Protein AF-A0A816HD48-F1 (afdb_monomer_lite)

Foldseek 3Di:
DVCLVPVVVAQEEEDALDPQALLDPVSLVVVLVCCVVVVDDSQDPQGDNPDPLVPTNSNVPRNLNSLLSCQNHAYEYEAECPDPSRVVSVVSSVSSVVSCVVSVHHYHYDHCYLVPVQDPPRRRDPDPVRVVSVCVVCVVVRVVSVVVVD

InterPro domains:
  IPR000801 Esterase-like [PF00756] (2-141)
  IPR029058 Alpha/Beta hydrolase fold [G3DSA:3.40.50.1820] (1-149)
  IPR029058 Alpha/Beta hydrolase fold [SSF53474] (2-147)

Structure (mmCIF, N/CA/C/O backbone):
data_AF-A0A816HD48-F1
#
_entry.id   AF-A0A816HD48-F1
#
loop_
_atom_site.group_PDB
_atom_site.id
_atom_site.type_symbol
_atom_site.label_atom_id
_atom_site.label_alt_id
_atom_site.label_comp_id
_atom_site.label_asym_id
_atom_site.label_entity_id
_atom_site.label_seq_id
_atom_site.pdbx_PDB_ins_code
_atom_site.Cartn_x
_atom_site.Cartn_y
_atom_site.Cartn_z
_atom_site.occupancy
_atom_site.B_iso_or_equiv
_atom_site.auth_seq_id
_atom_site.auth_comp_id
_atom_site.auth_asym_id
_atom_site.auth_atom_id
_atom_site.pdbx_PDB_model_num
ATOM 1 N N . HIS A 1 1 ? 1.251 -9.158 1.854 1.00 64.56 1 HIS A N 1
ATOM 2 C CA . HIS A 1 1 ? 1.849 -10.512 1.812 1.00 64.56 1 HIS A CA 1
ATOM 3 C C . HIS A 1 1 ? 1.682 -11.305 3.107 1.00 64.56 1 HIS A C 1
ATOM 5 O O . HIS A 1 1 ? 0.922 -12.257 3.125 1.00 64.56 1 HIS A O 1
ATOM 11 N N . TYR A 1 2 ? 2.380 -10.988 4.210 1.00 83.75 2 TYR A N 1
ATOM 12 C CA . TYR A 1 2 ? 2.408 -11.906 5.368 1.00 83.75 2 TYR A CA 1
ATOM 13 C C . TYR A 1 2 ? 1.039 -12.073 6.055 1.00 83.75 2 TYR A C 1
ATOM 15 O O . TYR A 1 2 ? 0.662 -13.184 6.414 1.00 83.75 2 TYR A O 1
ATOM 23 N N . ALA A 1 3 ? 0.277 -10.985 6.182 1.00 86.88 3 ALA A N 1
ATOM 24 C CA . ALA A 1 3 ? -1.061 -11.016 6.763 1.00 86.88 3 ALA A CA 1
ATOM 25 C C . ALA A 1 3 ? -2.080 -11.801 5.914 1.00 86.88 3 ALA A C 1
ATOM 27 O O . ALA A 1 3 ? -2.983 -12.385 6.493 1.00 86.88 3 ALA A O 1
ATOM 28 N N . GLU A 1 4 ? -1.908 -11.886 4.586 1.00 88.69 4 GLU A N 1
ATOM 29 C CA . GLU A 1 4 ? -2.751 -12.745 3.734 1.00 88.69 4 GLU A CA 1
ATOM 30 C C . GLU A 1 4 ? -2.546 -14.232 4.071 1.00 88.69 4 GLU A C 1
ATOM 32 O O . GLU A 1 4 ? -3.500 -14.961 4.305 1.00 88.69 4 GLU A O 1
ATOM 37 N N . PHE A 1 5 ? -1.293 -14.695 4.162 1.00 86.94 5 PHE A N 1
ATOM 38 C CA . PHE A 1 5 ? -0.997 -16.116 4.419 1.00 86.94 5 PHE A CA 1
ATOM 39 C C . PHE A 1 5 ? -1.273 -16.563 5.857 1.00 86.94 5 PHE A C 1
ATOM 41 O O . PHE A 1 5 ? -1.428 -17.755 6.128 1.00 86.94 5 PHE A O 1
ATOM 48 N N . TYR A 1 6 ? -1.279 -15.617 6.790 1.00 87.31 6 TYR A N 1
ATOM 49 C CA . TYR A 1 6 ? -1.362 -15.879 8.220 1.00 87.31 6 TYR A CA 1
ATOM 50 C C . TYR A 1 6 ? -2.444 -15.027 8.878 1.00 87.31 6 TYR A C 1
ATOM 52 O O . TYR A 1 6 ? -2.253 -14.577 10.005 1.00 87.31 6 TYR A O 1
ATOM 60 N N . SER A 1 7 ? -3.566 -14.804 8.193 1.00 84.75 7 SER A N 1
ATOM 61 C CA . SER A 1 7 ? -4.667 -13.942 8.654 1.00 84.75 7 SER A CA 1
ATOM 62 C C . SER A 1 7 ? -5.152 -14.294 10.064 1.00 84.75 7 SER A C 1
ATOM 64 O O . SER A 1 7 ? -5.385 -13.413 10.877 1.00 84.75 7 SER A O 1
ATOM 66 N N . HIS A 1 8 ? -5.134 -15.573 10.439 1.00 86.06 8 HIS A N 1
ATOM 67 C CA . HIS A 1 8 ? -5.443 -16.039 11.799 1.00 86.06 8 HIS A CA 1
ATOM 68 C C . HIS A 1 8 ? -4.492 -15.539 12.910 1.00 86.06 8 HIS A C 1
ATOM 70 O O . HIS A 1 8 ? -4.806 -15.691 14.088 1.00 86.06 8 HIS A O 1
ATOM 76 N N . ASN A 1 9 ? -3.326 -14.980 12.571 1.00 90.31 9 ASN A N 1
ATOM 77 C CA . ASN A 1 9 ? -2.359 -14.423 13.526 1.00 90.31 9 ASN A CA 1
ATOM 78 C C . ASN A 1 9 ? -2.430 -12.893 13.630 1.00 90.31 9 ASN A C 1
ATOM 80 O O .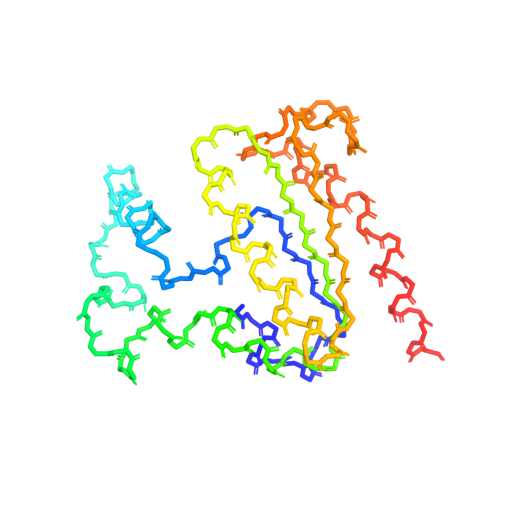 ASN A 1 9 ? -1.732 -12.310 14.462 1.00 90.31 9 ASN A O 1
ATOM 84 N N . PHE A 1 10 ? -3.225 -12.233 12.785 1.00 93.06 10 PHE A N 1
ATOM 85 C CA . PHE A 1 10 ? -3.276 -10.780 12.696 1.00 93.06 10 PHE A CA 1
ATOM 86 C C . PHE A 1 10 ? -4.719 -10.303 12.642 1.00 93.06 10 PHE A C 1
ATOM 88 O O . PHE A 1 10 ? -5.494 -10.755 11.819 1.00 93.06 10 PHE A O 1
ATOM 95 N N . ILE A 1 11 ? -5.048 -9.313 13.462 1.00 93.75 11 ILE A N 1
ATOM 96 C CA . ILE A 1 11 ? -6.338 -8.604 13.387 1.00 93.75 11 ILE A CA 1
ATOM 97 C C . ILE A 1 11 ? -6.200 -7.229 12.714 1.00 93.75 11 ILE A C 1
ATOM 99 O O . ILE A 1 11 ? -7.182 -6.539 12.449 1.00 93.75 11 ILE A O 1
ATOM 103 N N . TYR A 1 12 ? -4.958 -6.802 12.461 1.00 95.50 12 TYR A N 1
ATOM 104 C CA . TYR A 1 12 ? -4.643 -5.500 11.889 1.00 95.50 12 TYR A CA 1
ATOM 105 C C . TYR A 1 12 ? -3.409 -5.573 10.990 1.00 95.50 12 TYR A C 1
ATOM 107 O O . TYR A 1 12 ? -2.407 -6.190 11.359 1.00 95.50 12 TYR A O 1
ATOM 115 N N . ALA A 1 13 ? -3.448 -4.884 9.852 1.00 96.56 13 ALA A N 1
ATOM 116 C CA . ALA A 1 13 ? -2.299 -4.689 8.972 1.00 96.56 13 ALA A CA 1
ATOM 117 C C . ALA A 1 13 ? -2.173 -3.214 8.564 1.00 96.56 13 ALA A C 1
ATOM 119 O O . ALA A 1 13 ? -3.160 -2.566 8.229 1.00 96.56 13 ALA A O 1
ATOM 120 N N . ALA A 1 14 ? -0.949 -2.685 8.565 1.00 97.44 14 ALA A N 1
ATOM 121 C CA . ALA A 1 14 ? -0.647 -1.350 8.057 1.00 97.44 14 ALA A CA 1
ATOM 122 C C . ALA A 1 14 ? 0.404 -1.439 6.946 1.00 97.44 14 ALA A C 1
ATOM 124 O O . ALA A 1 14 ? 1.381 -2.177 7.082 1.00 97.44 14 ALA A O 1
ATOM 125 N N . SER A 1 15 ? 0.215 -0.677 5.870 1.00 98.06 15 SER A N 1
ATOM 126 C CA . SER A 1 15 ? 1.179 -0.525 4.781 1.00 98.06 15 SER A CA 1
ATOM 127 C C . SER A 1 15 ? 1.582 0.942 4.654 1.00 98.06 15 SER A C 1
ATOM 129 O O . SER A 1 15 ? 0.713 1.811 4.569 1.00 98.06 15 SER A O 1
ATOM 131 N N . PHE A 1 16 ? 2.888 1.214 4.652 1.00 97.75 16 PHE A N 1
ATOM 132 C CA . PHE A 1 16 ? 3.466 2.550 4.491 1.00 97.75 16 PHE A CA 1
ATOM 133 C C . PHE A 1 16 ? 4.254 2.572 3.182 1.00 97.75 16 PHE A C 1
ATOM 135 O O . PHE A 1 16 ? 5.285 1.906 3.091 1.00 97.75 16 PHE A O 1
ATOM 142 N N . SER A 1 17 ? 3.746 3.274 2.167 1.00 97.12 17 SER A N 1
ATOM 143 C CA . SER A 1 17 ? 4.342 3.326 0.825 1.00 97.12 17 SER A CA 1
ATOM 144 C C . SER A 1 17 ? 4.623 1.924 0.254 1.00 97.12 17 SER A C 1
ATOM 146 O O . SER A 1 17 ? 5.719 1.625 -0.211 1.00 97.12 17 SER A O 1
ATOM 148 N N . GLY A 1 18 ? 3.666 1.001 0.375 1.00 96.69 18 GLY A N 1
ATOM 149 C CA . GLY A 1 18 ? 3.890 -0.406 0.038 1.00 96.69 18 GLY A CA 1
ATOM 150 C C . GLY A 1 18 ? 3.815 -0.712 -1.460 1.00 96.69 18 GLY A C 1
ATOM 151 O O . GLY A 1 18 ? 2.945 -0.205 -2.166 1.00 96.69 18 GLY A O 1
ATOM 152 N N . ALA A 1 19 ? 4.655 -1.640 -1.929 1.00 95.44 19 ALA A N 1
ATOM 153 C CA . ALA A 1 19 ? 4.535 -2.267 -3.250 1.00 95.44 19 ALA A CA 1
ATOM 154 C C . ALA A 1 19 ? 3.386 -3.292 -3.262 1.00 95.44 19 ALA A C 1
ATOM 156 O O . ALA A 1 19 ? 3.601 -4.500 -3.206 1.00 95.44 19 ALA A O 1
ATOM 157 N N . LEU A 1 20 ? 2.151 -2.787 -3.255 1.00 96.69 20 LEU A N 1
ATOM 158 C CA . LEU A 1 20 ? 0.934 -3.590 -3.085 1.00 96.69 20 LEU A CA 1
ATOM 159 C C . LEU A 1 20 ? 0.450 -4.254 -4.384 1.00 96.69 20 LEU A C 1
ATOM 161 O O . LEU A 1 20 ? -0.203 -5.293 -4.317 1.00 96.69 20 LEU A O 1
ATOM 165 N N . ASP A 1 21 ? 0.782 -3.659 -5.533 1.00 95.19 21 ASP A N 1
ATOM 166 C CA . ASP A 1 21 ? 0.448 -4.141 -6.877 1.00 95.19 21 ASP A CA 1
ATOM 167 C C . ASP A 1 21 ? 1.707 -4.695 -7.560 1.00 95.19 21 ASP A C 1
ATOM 169 O O . ASP A 1 21 ? 2.415 -3.991 -8.282 1.00 95.19 21 ASP A O 1
ATOM 173 N N . LEU A 1 22 ? 2.029 -5.958 -7.294 1.00 92.81 22 LEU A N 1
ATOM 174 C CA . LEU A 1 22 ? 3.187 -6.646 -7.869 1.00 92.81 22 LEU A CA 1
ATOM 175 C C . LEU A 1 22 ? 2.980 -7.028 -9.339 1.00 92.81 22 LEU A C 1
ATOM 177 O O . LEU A 1 22 ? 3.932 -7.439 -10.008 1.00 92.81 22 LEU A O 1
ATOM 181 N N . LEU A 1 23 ? 1.760 -6.899 -9.862 1.00 91.94 23 LEU A N 1
ATOM 182 C CA . LEU A 1 23 ? 1.456 -7.112 -11.277 1.00 91.94 23 LEU A CA 1
ATOM 183 C C . LEU A 1 23 ? 1.575 -5.826 -12.105 1.00 91.94 23 LEU A C 1
ATOM 185 O O . LEU A 1 23 ? 1.624 -5.896 -13.335 1.00 91.94 23 LEU A O 1
ATOM 189 N N . ASN A 1 24 ? 1.680 -4.665 -11.457 1.00 92.19 24 ASN A N 1
ATOM 190 C CA . ASN A 1 24 ? 1.982 -3.401 -12.111 1.00 92.19 24 ASN A CA 1
ATOM 191 C C . ASN A 1 24 ? 3.410 -3.410 -12.687 1.00 92.19 24 ASN A C 1
ATOM 193 O O . ASN A 1 24 ? 4.394 -3.643 -11.982 1.00 92.19 24 ASN A O 1
ATOM 197 N N . THR A 1 25 ? 3.536 -3.111 -13.980 1.00 91.06 25 THR A N 1
ATOM 198 C CA . THR A 1 25 ? 4.821 -3.139 -14.690 1.00 91.06 25 THR A CA 1
ATOM 199 C C . THR A 1 25 ? 5.823 -2.110 -14.179 1.00 91.06 25 THR A C 1
ATOM 201 O O . THR A 1 25 ? 7.020 -2.380 -14.207 1.00 91.06 25 THR A O 1
ATOM 204 N N . ASP A 1 26 ? 5.373 -0.953 -13.696 1.00 92.19 26 ASP A N 1
ATOM 205 C CA . ASP A 1 26 ? 6.252 0.086 -13.153 1.00 92.19 26 ASP A CA 1
ATOM 206 C C . ASP A 1 26 ? 6.811 -0.333 -11.789 1.00 92.19 26 ASP A C 1
ATOM 208 O O . ASP A 1 26 ? 8.009 -0.182 -11.544 1.00 92.19 26 ASP A O 1
ATOM 212 N N . VAL A 1 27 ? 5.993 -0.986 -10.953 1.00 92.50 27 VAL A N 1
ATOM 213 C CA . VAL A 1 27 ? 6.445 -1.621 -9.701 1.00 92.50 27 VAL A CA 1
ATOM 214 C C . VAL A 1 27 ? 7.456 -2.735 -9.992 1.00 92.50 27 VAL A C 1
ATOM 216 O O . VAL A 1 27 ? 8.533 -2.765 -9.392 1.00 92.50 27 VAL A O 1
ATOM 219 N N . GLN A 1 28 ? 7.159 -3.621 -10.950 1.00 90.75 28 GLN A N 1
ATOM 220 C CA . GLN A 1 28 ? 8.080 -4.683 -11.372 1.00 90.75 28 GLN A CA 1
ATOM 221 C C . GLN A 1 28 ? 9.408 -4.112 -11.875 1.00 90.75 28 GLN A C 1
ATOM 223 O O . GLN A 1 28 ? 10.473 -4.544 -11.435 1.00 90.75 28 GLN A O 1
ATOM 228 N N . ASN A 1 29 ? 9.363 -3.113 -12.759 1.00 89.12 29 ASN A N 1
ATOM 229 C CA . ASN A 1 29 ? 10.553 -2.449 -13.284 1.00 89.12 29 ASN A CA 1
ATOM 230 C C . ASN A 1 29 ? 11.361 -1.778 -12.167 1.00 89.12 29 ASN A C 1
ATOM 232 O O . ASN A 1 29 ? 12.584 -1.909 -12.149 1.00 89.12 29 ASN A O 1
ATOM 236 N N . GLY A 1 30 ? 10.699 -1.109 -11.218 1.00 88.56 30 GLY A N 1
ATOM 237 C CA . GLY A 1 30 ? 11.336 -0.520 -10.042 1.00 88.56 30 GLY A CA 1
ATOM 238 C C . GLY A 1 30 ? 12.115 -1.558 -9.235 1.00 88.56 30 GLY A C 1
ATOM 239 O O . GLY A 1 30 ? 13.321 -1.406 -9.040 1.00 88.56 30 GLY A O 1
ATOM 240 N N . ILE A 1 31 ? 11.462 -2.660 -8.857 1.00 88.38 31 ILE A N 1
ATOM 241 C CA . ILE A 1 31 ? 12.079 -3.755 -8.092 1.00 88.38 31 ILE A CA 1
ATOM 242 C C . ILE A 1 31 ? 13.238 -4.402 -8.867 1.00 88.38 31 ILE A C 1
ATOM 244 O O . ILE A 1 31 ? 14.306 -4.635 -8.305 1.00 88.38 31 ILE A O 1
ATOM 248 N N . LEU A 1 32 ? 13.076 -4.670 -10.165 1.00 86.81 32 LEU A N 1
ATOM 249 C CA . LEU A 1 32 ? 14.135 -5.276 -10.984 1.00 86.81 32 LEU A CA 1
ATOM 250 C C . LEU A 1 32 ? 15.329 -4.337 -11.192 1.00 86.81 32 LEU A C 1
ATOM 252 O O . LEU A 1 32 ? 16.450 -4.813 -11.377 1.00 86.81 32 LEU A O 1
ATOM 256 N N . ASN A 1 33 ? 15.113 -3.021 -11.174 1.00 86.69 33 ASN A N 1
ATOM 257 C CA . ASN A 1 33 ? 16.179 -2.030 -11.299 1.00 86.69 33 ASN A CA 1
ATOM 258 C C . ASN A 1 33 ? 16.991 -1.865 -10.008 1.00 86.69 33 ASN A C 1
ATOM 260 O O . ASN A 1 33 ? 18.176 -1.537 -10.105 1.00 86.69 33 ASN A O 1
ATOM 264 N N . LEU A 1 34 ? 16.431 -2.190 -8.832 1.00 83.75 34 LEU A N 1
ATOM 265 C CA . LEU A 1 34 ? 17.193 -2.232 -7.571 1.00 83.75 34 LEU A CA 1
ATOM 266 C C . LEU A 1 34 ? 18.395 -3.176 -7.653 1.00 83.75 34 LEU A C 1
ATOM 268 O O . LEU A 1 34 ? 19.418 -2.928 -7.028 1.00 83.75 34 LEU A O 1
ATOM 272 N N . ARG A 1 35 ? 18.342 -4.191 -8.523 1.00 81.50 35 ARG A N 1
ATOM 273 C CA . ARG A 1 35 ? 19.468 -5.099 -8.770 1.00 81.50 35 ARG A CA 1
ATOM 274 C C . ARG A 1 35 ? 20.769 -4.395 -9.163 1.00 81.50 35 ARG A C 1
ATOM 276 O O . ARG A 1 35 ? 21.845 -4.919 -8.909 1.00 81.50 35 ARG A O 1
ATOM 283 N N . ILE A 1 36 ? 20.667 -3.243 -9.832 1.00 77.75 36 ILE A N 1
ATOM 284 C CA . ILE A 1 36 ? 21.824 -2.454 -10.276 1.00 77.75 36 ILE A CA 1
ATOM 285 C C . ILE A 1 36 ? 22.488 -1.770 -9.074 1.00 77.75 36 ILE A C 1
ATOM 287 O O . ILE A 1 36 ? 23.693 -1.535 -9.090 1.00 77.75 36 ILE A O 1
ATOM 291 N N . ILE A 1 37 ? 21.697 -1.455 -8.050 1.00 78.81 37 ILE A N 1
ATOM 292 C CA . ILE A 1 37 ? 22.118 -0.740 -6.847 1.00 78.81 37 ILE A CA 1
ATOM 293 C C . ILE A 1 37 ? 22.624 -1.732 -5.792 1.00 78.81 37 ILE A C 1
ATOM 295 O O . ILE A 1 37 ? 23.678 -1.505 -5.204 1.00 78.81 37 ILE A O 1
ATOM 299 N N . ASP A 1 38 ? 21.916 -2.850 -5.613 1.00 82.56 38 ASP A N 1
ATOM 300 C CA . ASP A 1 38 ? 22.126 -3.792 -4.506 1.00 82.56 38 ASP A CA 1
ATOM 301 C C . ASP A 1 38 ? 22.926 -5.055 -4.889 1.00 82.56 38 ASP A C 1
ATOM 303 O O . ASP A 1 38 ? 23.109 -5.941 -4.056 1.00 82.56 38 ASP A O 1
ATOM 307 N N . ASP A 1 39 ? 23.395 -5.160 -6.139 1.00 84.44 39 ASP A N 1
ATOM 308 C CA . ASP A 1 39 ? 24.139 -6.316 -6.685 1.00 84.44 39 ASP A CA 1
ATOM 309 C C . ASP A 1 39 ? 23.429 -7.669 -6.461 1.00 84.44 39 ASP A C 1
ATOM 311 O O . ASP A 1 39 ? 24.030 -8.694 -6.130 1.00 84.44 39 ASP A O 1
ATOM 315 N N . VAL A 1 40 ? 22.103 -7.676 -6.631 1.00 81.69 40 VAL A N 1
ATOM 316 C CA . VAL A 1 40 ? 21.276 -8.882 -6.484 1.00 81.69 40 VAL A CA 1
ATOM 317 C C . VAL A 1 40 ? 20.961 -9.540 -7.835 1.00 81.69 40 VAL A C 1
ATOM 319 O O . VAL A 1 40 ? 20.943 -8.876 -8.877 1.00 81.69 40 VAL A O 1
ATOM 322 N N . PRO A 1 41 ? 20.685 -10.858 -7.871 1.00 82.25 41 PRO A N 1
ATOM 323 C CA . PRO A 1 41 ? 20.281 -11.531 -9.101 1.00 82.25 41 PRO A CA 1
ATOM 324 C C . PRO A 1 41 ? 18.996 -10.945 -9.699 1.00 82.25 41 PRO A C 1
ATOM 326 O O . PRO A 1 41 ? 18.055 -10.615 -8.983 1.00 82.25 41 PRO A O 1
ATOM 329 N N . LEU A 1 42 ? 18.918 -10.905 -11.036 1.00 77.88 42 LEU A N 1
ATOM 330 C CA . LEU A 1 42 ? 17.705 -10.486 -11.756 1.00 77.88 42 LEU A CA 1
ATOM 331 C C . LEU A 1 42 ? 16.499 -11.384 -11.436 1.00 77.88 42 LEU A C 1
ATOM 333 O O . LEU A 1 42 ? 15.369 -10.912 -11.368 1.00 77.88 42 LEU A O 1
ATOM 337 N N . VAL A 1 43 ? 16.743 -12.685 -11.264 1.00 80.25 43 VAL A N 1
ATOM 338 C CA . VAL A 1 43 ? 15.718 -13.647 -10.851 1.00 80.25 43 VAL A CA 1
ATOM 339 C C . VAL A 1 43 ? 15.765 -13.751 -9.333 1.00 80.25 43 VAL A C 1
ATOM 341 O O . VAL A 1 43 ? 16.561 -14.503 -8.774 1.00 80.25 43 VAL A O 1
ATOM 344 N N . GLY A 1 44 ? 14.940 -12.932 -8.690 1.00 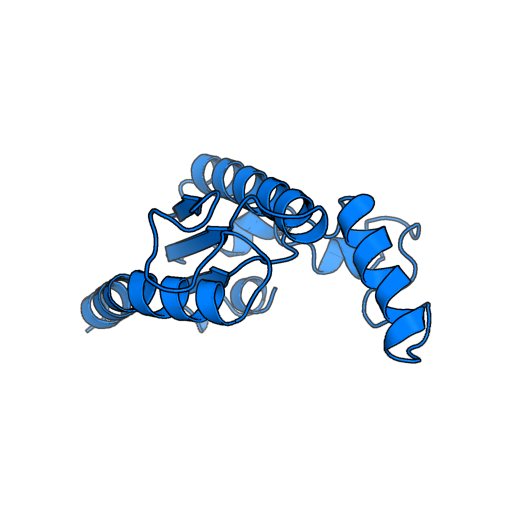80.44 44 GLY A N 1
ATOM 345 C CA . GLY A 1 44 ? 14.764 -12.908 -7.244 1.00 80.44 44 GLY A CA 1
ATOM 346 C C . GLY A 1 44 ? 13.700 -13.900 -6.748 1.00 80.44 44 GLY A C 1
ATOM 347 O O . GLY A 1 44 ? 13.268 -14.783 -7.494 1.00 80.44 44 GLY A O 1
ATOM 348 N N . PRO A 1 45 ? 13.227 -13.741 -5.498 1.00 80.69 45 PRO A N 1
ATOM 349 C CA . PRO A 1 45 ? 12.251 -14.643 -4.875 1.00 80.69 45 PRO A CA 1
ATOM 350 C C . PRO A 1 45 ? 10.907 -14.703 -5.615 1.00 80.69 45 PRO A C 1
ATOM 352 O O . PRO A 1 45 ? 10.196 -15.698 -5.514 1.00 80.69 45 PRO A O 1
ATOM 355 N N . PHE A 1 46 ? 10.573 -13.671 -6.392 1.00 85.88 46 PHE A N 1
ATOM 356 C CA . PHE A 1 46 ? 9.348 -13.636 -7.183 1.00 85.88 46 PHE A CA 1
ATOM 357 C C . PHE A 1 46 ? 9.448 -14.371 -8.521 1.00 85.88 46 PHE A C 1
ATOM 359 O O . PHE A 1 46 ? 8.428 -14.538 -9.174 1.00 85.88 46 PHE A O 1
ATOM 366 N N . GLY A 1 47 ? 10.631 -14.832 -8.935 1.00 84.75 47 GLY A N 1
ATOM 367 C CA . GLY A 1 47 ? 10.824 -15.466 -10.238 1.00 84.75 47 GLY A CA 1
ATOM 368 C C . GLY A 1 47 ? 10.881 -14.466 -11.400 1.00 84.75 47 GLY A C 1
ATOM 369 O O . GLY A 1 47 ? 11.199 -13.288 -11.223 1.00 84.75 47 GLY A O 1
ATOM 370 N N . TYR A 1 48 ? 10.623 -14.950 -12.619 1.00 81.56 48 TYR A N 1
ATOM 371 C CA . TYR A 1 48 ? 10.705 -14.138 -13.836 1.00 81.56 48 TYR A CA 1
ATOM 372 C C . TYR A 1 48 ? 9.384 -13.387 -14.074 1.00 81.56 48 TYR A C 1
ATOM 374 O O . TYR A 1 48 ? 8.372 -14.056 -14.246 1.00 81.56 48 TYR A O 1
ATOM 382 N N . PRO A 1 49 ? 9.354 -12.045 -14.159 1.00 71.50 49 PRO A N 1
ATOM 383 C CA . PRO A 1 49 ? 8.119 -11.241 -14.192 1.00 71.50 49 PRO A CA 1
ATOM 384 C C . PRO A 1 49 ? 7.088 -11.665 -15.248 1.00 71.50 49 PRO A C 1
ATOM 386 O O . PRO A 1 49 ? 5.892 -11.655 -14.983 1.00 71.50 49 PRO A O 1
ATOM 389 N N . ASN A 1 50 ? 7.550 -12.135 -16.411 1.00 69.50 50 ASN A N 1
ATOM 390 C CA . ASN A 1 50 ? 6.688 -12.523 -17.535 1.00 69.50 50 ASN A CA 1
ATOM 391 C C . ASN A 1 50 ? 6.376 -14.032 -17.593 1.00 69.50 50 ASN A C 1
ATOM 393 O O . ASN A 1 50 ? 5.913 -14.527 -18.622 1.00 69.50 50 ASN A O 1
ATOM 397 N N . ALA A 1 51 ? 6.688 -14.796 -16.542 1.00 67.00 51 ALA A N 1
ATOM 398 C CA . ALA A 1 51 ? 6.253 -16.186 -16.447 1.00 67.00 51 ALA A CA 1
ATOM 399 C C . ALA A 1 51 ? 4.717 -16.250 -16.295 1.00 67.00 51 ALA A C 1
ATOM 401 O O . ALA A 1 51 ? 4.121 -15.293 -15.796 1.00 67.00 51 ALA A O 1
ATOM 402 N N . PRO A 1 52 ? 4.053 -17.347 -16.715 1.00 63.19 52 PRO A N 1
ATOM 403 C CA . PRO A 1 52 ? 2.597 -17.458 -16.641 1.00 63.19 52 PRO A CA 1
ATOM 404 C C . PRO A 1 52 ? 2.083 -17.100 -15.243 1.00 63.19 52 PRO A C 1
ATOM 406 O O . PRO A 1 52 ? 2.601 -17.627 -14.255 1.00 63.19 52 PRO A O 1
ATOM 409 N N . ALA A 1 53 ? 1.069 -16.228 -15.176 1.00 63.12 53 ALA A N 1
ATOM 410 C CA . ALA A 1 53 ? 0.567 -15.633 -13.934 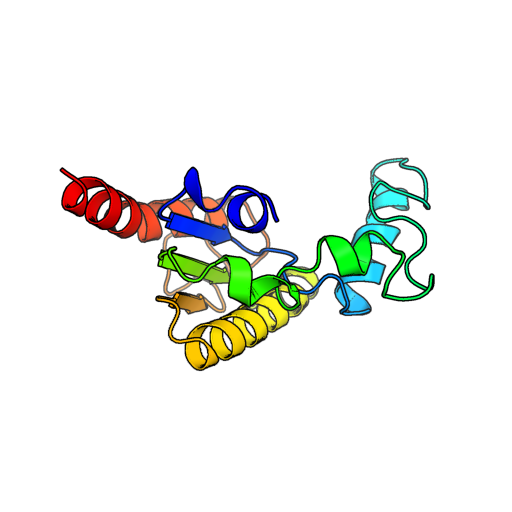1.00 63.12 53 ALA A CA 1
ATOM 411 C C . ALA A 1 53 ? 0.287 -16.675 -12.836 1.00 63.12 53 ALA A C 1
ATOM 413 O O . ALA A 1 53 ? 0.657 -16.475 -11.694 1.00 63.12 53 ALA A O 1
ATOM 414 N N . SER A 1 54 ? -0.237 -17.854 -13.171 1.00 59.38 54 SER A N 1
ATOM 415 C CA . SER A 1 54 ? -0.524 -18.909 -12.186 1.00 59.38 54 SER A CA 1
ATOM 416 C C . SER A 1 54 ? 0.701 -19.652 -11.625 1.00 59.38 54 SER A C 1
ATOM 418 O O . SER A 1 54 ? 0.544 -20.510 -10.761 1.00 59.38 54 SER A O 1
ATOM 420 N N . THR A 1 55 ? 1.911 -19.378 -12.119 1.00 64.12 55 THR A N 1
ATOM 421 C CA . THR A 1 55 ? 3.144 -20.114 -11.760 1.00 64.12 55 THR A CA 1
ATOM 422 C C . THR A 1 55 ? 4.274 -19.219 -11.256 1.00 64.12 55 THR A C 1
ATOM 424 O O . THR A 1 55 ? 5.361 -19.712 -10.958 1.00 64.12 55 THR A O 1
ATOM 427 N N . ASN A 1 56 ? 4.038 -17.909 -11.173 1.00 83.25 56 ASN A N 1
ATOM 428 C CA . ASN A 1 56 ? 5.061 -16.915 -10.887 1.00 83.25 56 ASN A CA 1
ATOM 429 C C . ASN A 1 56 ? 4.872 -16.290 -9.500 1.00 83.25 56 ASN A C 1
ATOM 431 O O . ASN A 1 56 ? 3.744 -16.008 -9.097 1.00 83.25 56 ASN A O 1
ATOM 435 N N . GLY A 1 57 ? 5.967 -16.014 -8.792 1.00 88.50 57 GLY A N 1
ATOM 436 C CA . GLY A 1 57 ? 5.911 -15.409 -7.459 1.00 88.50 57 GLY A CA 1
ATOM 437 C C . GLY A 1 57 ? 5.296 -14.007 -7.472 1.00 88.50 57 GLY A C 1
ATOM 438 O O . GLY A 1 57 ? 4.600 -13.644 -6.536 1.00 88.50 57 GLY A O 1
ATOM 439 N N . TRP A 1 58 ? 5.455 -13.253 -8.560 1.00 89.88 58 TRP A N 1
ATOM 440 C CA . TRP A 1 58 ? 4.830 -11.934 -8.720 1.00 89.88 58 TRP A CA 1
ATOM 441 C C . TRP A 1 58 ? 3.305 -11.956 -8.555 1.00 89.88 58 TRP A C 1
ATOM 443 O O . TRP A 1 58 ? 2.758 -11.058 -7.933 1.00 89.88 58 TRP A O 1
ATOM 453 N N . PHE A 1 59 ? 2.631 -12.989 -9.066 1.00 89.69 59 PHE A N 1
ATOM 454 C CA . PHE A 1 59 ? 1.189 -13.177 -8.877 1.00 89.69 59 PHE A CA 1
ATOM 455 C C . PHE A 1 59 ? 0.879 -13.811 -7.524 1.00 89.69 59 PHE A C 1
ATOM 457 O O . PHE A 1 59 ? -0.000 -13.336 -6.820 1.00 89.69 59 PHE A O 1
ATOM 464 N N . ALA A 1 60 ? 1.626 -14.856 -7.145 1.00 88.62 60 ALA A N 1
ATOM 465 C CA . ALA A 1 60 ? 1.396 -15.597 -5.903 1.00 88.62 60 ALA A CA 1
ATOM 466 C C . ALA A 1 60 ? 1.545 -14.739 -4.637 1.00 88.62 60 ALA A C 1
ATOM 468 O O . ALA A 1 60 ? 1.053 -15.112 -3.577 1.00 88.62 60 ALA A O 1
ATOM 469 N N . TYR A 1 61 ? 2.260 -13.620 -4.742 1.00 91.12 61 TYR A N 1
ATOM 470 C CA . TYR A 1 61 ? 2.424 -12.658 -3.668 1.00 91.12 61 TYR A CA 1
ATOM 471 C C . TYR A 1 61 ? 1.722 -11.330 -3.966 1.00 91.12 61 TYR A C 1
ATOM 473 O O . TYR A 1 61 ? 1.869 -10.414 -3.182 1.00 91.12 61 TYR A O 1
ATOM 481 N N . ASP A 1 62 ? 0.959 -11.157 -5.042 1.00 93.12 62 ASP A N 1
ATOM 482 C CA . ASP A 1 62 ? 0.304 -9.869 -5.299 1.00 93.12 62 ASP A CA 1
ATOM 483 C C . ASP A 1 62 ? -0.814 -9.577 -4.277 1.00 93.12 62 ASP A C 1
ATOM 485 O O . ASP A 1 62 ? -1.787 -10.325 -4.173 1.00 93.12 62 ASP A O 1
ATOM 489 N N . THR A 1 63 ? -0.707 -8.469 -3.533 1.00 95.62 63 THR A N 1
ATOM 490 C CA . THR A 1 63 ? -1.659 -8.170 -2.441 1.00 95.62 63 THR A CA 1
ATOM 491 C C . THR A 1 63 ? -3.058 -7.882 -2.984 1.00 95.62 63 THR A C 1
ATOM 493 O O . THR A 1 63 ? -4.053 -8.255 -2.369 1.00 95.62 63 THR A O 1
ATOM 496 N N . ILE A 1 64 ? -3.160 -7.235 -4.149 1.00 95.44 64 ILE A N 1
ATOM 497 C CA . ILE A 1 64 ? -4.455 -6.903 -4.760 1.00 95.44 64 ILE A CA 1
ATOM 498 C C . ILE A 1 64 ? -5.190 -8.173 -5.201 1.00 95.44 64 ILE A C 1
ATOM 500 O O . ILE A 1 64 ? -6.392 -8.312 -4.960 1.00 95.44 64 ILE A O 1
ATOM 504 N N . THR A 1 65 ? -4.470 -9.112 -5.812 1.00 93.69 65 THR A N 1
ATOM 505 C CA . THR A 1 65 ? -4.986 -10.424 -6.220 1.00 93.69 65 THR A CA 1
ATOM 506 C C . THR A 1 65 ? -5.490 -11.221 -5.019 1.00 93.69 65 THR A C 1
ATOM 508 O O . THR A 1 65 ? -6.533 -11.867 -5.110 1.00 93.69 65 THR A O 1
ATOM 511 N N . HIS A 1 66 ? -4.795 -11.123 -3.884 1.00 94.19 66 HIS A N 1
ATOM 512 C CA . HIS A 1 66 ? -5.097 -11.861 -2.657 1.00 94.19 66 HIS A CA 1
ATOM 513 C C . HIS A 1 66 ? -5.869 -11.047 -1.602 1.00 94.19 66 HIS A C 1
ATOM 515 O O . HIS A 1 66 ? -5.952 -11.454 -0.448 1.00 94.19 66 HIS A O 1
ATOM 521 N N . ALA A 1 67 ? -6.490 -9.925 -1.979 1.00 96.06 67 ALA A N 1
ATOM 522 C CA . ALA A 1 67 ? -7.161 -9.026 -1.034 1.00 96.06 67 ALA A CA 1
ATOM 523 C C . ALA A 1 67 ? -8.310 -9.681 -0.235 1.00 96.06 67 ALA A C 1
ATOM 525 O O . ALA A 1 67 ? -8.638 -9.217 0.853 1.00 96.06 67 ALA A O 1
ATOM 526 N N . GLU A 1 68 ? -8.920 -10.752 -0.751 1.00 95.44 68 GLU A N 1
ATOM 527 C CA . GLU A 1 68 ? -9.960 -11.521 -0.047 1.00 95.44 68 GLU A CA 1
ATOM 528 C C . GLU A 1 68 ? -9.432 -12.220 1.214 1.00 95.44 68 GLU A C 1
ATOM 530 O O . GLU A 1 68 ? -10.162 -12.362 2.192 1.00 95.44 68 GLU A O 1
ATOM 535 N N . GLU A 1 69 ? -8.145 -12.563 1.257 1.00 94.75 69 GLU A N 1
ATOM 536 C CA . GLU A 1 69 ? -7.513 -13.186 2.428 1.00 94.75 69 GLU A CA 1
ATOM 537 C C . GLU A 1 69 ? -7.430 -12.231 3.637 1.00 94.75 69 GLU A C 1
ATOM 539 O O . GLU A 1 69 ? -7.128 -12.650 4.752 1.00 94.75 69 GLU A O 1
ATOM 544 N N . LEU A 1 70 ? -7.724 -10.940 3.435 1.00 94.75 70 LEU A N 1
ATOM 545 C CA . LEU A 1 70 ? -7.719 -9.903 4.469 1.00 94.75 70 LEU A CA 1
ATOM 546 C C . LEU A 1 70 ? -9.103 -9.672 5.109 1.00 94.75 70 LEU A C 1
ATOM 548 O O . LEU A 1 70 ? -9.258 -8.707 5.850 1.00 94.75 70 LEU A O 1
ATOM 552 N N . HIS A 1 71 ? -10.108 -10.513 4.835 1.00 91.38 71 HIS A N 1
ATOM 553 C CA . HIS A 1 71 ? -11.510 -10.277 5.221 1.00 91.38 71 HIS A CA 1
ATOM 554 C C . HIS A 1 71 ? -11.769 -10.066 6.720 1.00 91.38 71 HIS A C 1
ATOM 556 O O . HIS A 1 71 ? -12.669 -9.302 7.068 1.00 91.38 71 HIS A O 1
ATOM 562 N N . ASP A 1 72 ? -10.967 -10.678 7.590 1.00 90.62 72 ASP A N 1
ATOM 563 C CA . ASP A 1 72 ? -11.094 -10.551 9.049 1.00 90.62 72 ASP A CA 1
ATOM 564 C C . ASP A 1 72 ? -10.179 -9.466 9.648 1.00 90.62 72 ASP A C 1
ATOM 566 O O . ASP A 1 72 ? -10.115 -9.292 10.866 1.00 90.62 72 ASP A O 1
ATOM 570 N N . LEU A 1 73 ? -9.442 -8.729 8.812 1.00 94.00 73 LEU A N 1
ATOM 571 C CA . LEU A 1 73 ? -8.469 -7.736 9.256 1.00 94.00 73 LEU A CA 1
ATOM 572 C C . LEU A 1 73 ? -9.005 -6.315 9.093 1.00 94.00 73 LEU A C 1
ATOM 574 O O . LEU A 1 73 ? -9.679 -5.971 8.124 1.00 94.00 73 LEU A O 1
ATOM 578 N N . SER A 1 74 ? -8.596 -5.439 10.009 1.00 95.44 74 SER A N 1
ATOM 579 C CA . SER A 1 74 ? -8.601 -4.001 9.743 1.00 95.44 74 SER A CA 1
ATOM 580 C C . SER A 1 74 ? -7.304 -3.594 9.047 1.00 95.44 74 SER A C 1
ATOM 582 O O . SER A 1 74 ? -6.206 -3.882 9.525 1.00 95.44 74 SER A O 1
ATOM 584 N N . VAL A 1 75 ? -7.419 -2.904 7.916 1.00 97.62 75 VAL A N 1
ATOM 585 C CA . VAL A 1 75 ? -6.278 -2.501 7.088 1.00 97.62 75 VAL A CA 1
ATOM 586 C C . VAL A 1 75 ? -6.111 -0.985 7.116 1.00 97.62 75 VAL A C 1
ATOM 588 O O . VAL A 1 75 ? -7.080 -0.239 6.994 1.00 97.62 75 VAL A O 1
ATOM 591 N N . ALA A 1 76 ? -4.875 -0.507 7.234 1.00 98.31 76 ALA A N 1
ATOM 592 C CA . ALA A 1 76 ? -4.541 0.891 6.999 1.00 98.31 76 ALA A CA 1
ATOM 593 C C . ALA A 1 76 ? -3.471 1.045 5.920 1.00 98.31 76 ALA A C 1
ATOM 595 O O . ALA A 1 76 ? -2.451 0.358 5.921 1.00 98.31 76 ALA A O 1
ATOM 596 N N . LEU A 1 77 ? -3.710 1.972 5.006 1.00 98.62 77 LEU A N 1
ATOM 597 C CA . LEU A 1 77 ? -2.866 2.269 3.862 1.00 98.62 77 LEU A CA 1
ATOM 598 C C . LEU A 1 77 ? -2.405 3.718 3.973 1.00 98.62 77 LEU A C 1
ATOM 600 O O . LEU A 1 77 ? -3.217 4.620 4.178 1.00 98.62 77 LEU A O 1
ATOM 604 N N . TYR A 1 78 ? -1.105 3.935 3.841 1.00 98.31 78 TYR A N 1
ATOM 605 C CA . TYR A 1 78 ? -0.487 5.251 3.892 1.00 98.31 78 TYR A CA 1
ATOM 606 C C . TYR A 1 78 ? 0.403 5.435 2.677 1.00 98.31 78 TYR A C 1
ATOM 608 O O . TYR A 1 78 ? 1.210 4.558 2.364 1.00 98.31 78 TYR A O 1
ATOM 616 N N . THR A 1 79 ? 0.270 6.579 2.021 1.00 98.38 79 THR A N 1
ATOM 617 C CA . THR A 1 79 ? 1.046 6.917 0.827 1.00 98.38 79 THR A CA 1
ATOM 618 C C . THR A 1 79 ? 1.186 8.424 0.697 1.00 98.38 79 THR A C 1
ATOM 620 O O . THR A 1 79 ? 0.330 9.168 1.170 1.00 98.38 79 THR A O 1
ATOM 623 N N . GLY A 1 80 ? 2.257 8.871 0.056 1.00 97.50 80 GLY A N 1
ATOM 624 C CA . GLY A 1 80 ? 2.411 10.240 -0.420 1.00 97.50 80 GLY A CA 1
ATOM 625 C C . GLY A 1 80 ? 2.211 10.349 -1.926 1.00 97.50 80 GLY A C 1
ATOM 626 O O . GLY A 1 80 ? 1.704 9.425 -2.566 1.00 97.50 80 GLY A O 1
ATOM 627 N N . ASP A 1 81 ? 2.644 11.481 -2.479 1.00 96.50 81 ASP A N 1
ATOM 628 C CA . ASP A 1 81 ? 2.532 11.811 -3.906 1.00 96.50 81 ASP A CA 1
ATOM 629 C C . ASP A 1 81 ? 3.780 12.523 -4.464 1.00 96.50 81 ASP A C 1
ATOM 631 O O . ASP A 1 81 ? 3.731 13.151 -5.521 1.00 96.50 81 ASP A O 1
ATOM 635 N N . MET A 1 82 ? 4.911 12.487 -3.747 1.00 97.12 82 MET A N 1
ATOM 636 C CA . MET A 1 82 ? 6.125 13.196 -4.165 1.00 97.12 82 MET A CA 1
ATOM 637 C C . MET A 1 82 ? 7.214 12.249 -4.672 1.00 97.12 82 MET A C 1
ATOM 639 O O . MET A 1 82 ? 7.779 11.444 -3.933 1.00 97.12 82 MET A O 1
ATOM 643 N N . GLY A 1 83 ? 7.564 12.425 -5.948 1.00 94.00 83 GLY A N 1
ATOM 644 C CA . GLY A 1 83 ? 8.572 11.636 -6.656 1.00 94.00 83 GLY A CA 1
ATOM 645 C C . GLY A 1 83 ? 7.996 10.386 -7.328 1.00 94.00 83 GLY A C 1
ATOM 646 O O . GLY A 1 83 ? 6.986 9.837 -6.895 1.00 94.00 83 GLY A O 1
ATOM 647 N N . ASP A 1 84 ? 8.668 9.929 -8.387 1.00 91.81 84 ASP A N 1
ATOM 648 C CA . ASP A 1 84 ? 8.158 8.872 -9.273 1.00 91.81 84 ASP A CA 1
ATOM 649 C C . ASP A 1 84 ? 7.882 7.551 -8.538 1.00 91.81 84 ASP A C 1
ATOM 651 O O . ASP A 1 84 ? 6.877 6.888 -8.797 1.00 91.81 84 ASP A O 1
ATOM 655 N N . LEU A 1 85 ? 8.754 7.177 -7.594 1.00 93.25 85 LEU A N 1
ATOM 656 C CA . LEU A 1 85 ? 8.588 5.953 -6.809 1.00 93.25 85 LEU A CA 1
ATOM 657 C C . LEU A 1 85 ? 7.338 6.022 -5.927 1.00 93.25 85 LEU A C 1
ATOM 659 O O . LEU A 1 85 ? 6.516 5.113 -5.975 1.00 93.25 85 LEU A O 1
ATOM 663 N N . GLU A 1 86 ? 7.174 7.094 -5.149 1.00 96.00 86 GLU A N 1
ATOM 664 C CA . GLU A 1 86 ? 6.030 7.215 -4.242 1.00 96.00 86 GLU A CA 1
ATOM 665 C C . GLU A 1 86 ? 4.715 7.290 -5.022 1.00 96.00 86 GLU A C 1
ATOM 667 O O . GLU A 1 86 ? 3.773 6.573 -4.696 1.00 96.00 86 GLU A O 1
ATOM 672 N N . HIS A 1 87 ? 4.682 8.058 -6.116 1.00 95.06 87 HIS A N 1
ATOM 673 C CA . HIS A 1 87 ? 3.517 8.124 -6.999 1.00 95.06 87 HIS A CA 1
ATOM 674 C C . HIS A 1 87 ? 3.164 6.748 -7.591 1.00 95.06 87 HIS A C 1
ATOM 676 O O . HIS A 1 87 ? 1.992 6.390 -7.686 1.00 95.06 87 HIS A O 1
ATOM 682 N N . THR A 1 88 ? 4.155 5.936 -7.970 1.00 95.12 88 THR A N 1
ATOM 683 C CA . THR A 1 88 ? 3.906 4.573 -8.481 1.00 95.12 88 THR A CA 1
ATOM 684 C C . THR A 1 88 ? 3.263 3.676 -7.414 1.00 95.12 88 THR A C 1
ATOM 686 O O . THR A 1 88 ? 2.369 2.883 -7.710 1.00 95.12 88 THR A O 1
ATOM 689 N N . LEU A 1 89 ? 3.692 3.799 -6.156 1.00 97.31 89 LEU A N 1
ATOM 690 C CA . LEU A 1 89 ? 3.196 2.986 -5.037 1.00 97.31 89 LEU A CA 1
ATOM 691 C C . LEU A 1 89 ? 1.824 3.465 -4.529 1.00 97.31 89 LEU A C 1
ATOM 693 O O . LEU A 1 89 ? 0.999 2.656 -4.086 1.00 97.31 89 LEU A O 1
ATOM 697 N N . ARG A 1 90 ? 1.544 4.765 -4.666 1.00 97.81 90 ARG A N 1
ATOM 698 C CA . ARG A 1 90 ? 0.250 5.395 -4.381 1.00 97.81 90 ARG A CA 1
ATOM 699 C C . ARG A 1 90 ? -0.894 4.729 -5.135 1.00 97.81 90 ARG A C 1
ATOM 701 O O . ARG A 1 90 ? -1.902 4.375 -4.521 1.00 97.81 90 ARG A O 1
ATOM 708 N N . ASP A 1 91 ? -0.720 4.482 -6.430 1.00 96.94 91 ASP A N 1
ATOM 709 C CA . ASP A 1 91 ? -1.737 3.830 -7.262 1.00 96.94 91 ASP A CA 1
ATOM 710 C C . ASP A 1 91 ? -2.126 2.446 -6.719 1.00 96.94 91 ASP A C 1
ATOM 712 O O . ASP A 1 91 ? -3.308 2.095 -6.679 1.00 96.94 91 ASP A O 1
ATOM 716 N N . GLY A 1 92 ? -1.146 1.673 -6.237 1.00 97.75 92 GLY A N 1
ATOM 717 C CA . GLY A 1 92 ? -1.385 0.376 -5.600 1.00 97.75 92 GLY A CA 1
ATOM 718 C C . GLY A 1 92 ? -2.212 0.489 -4.315 1.00 97.75 92 GLY A C 1
ATOM 719 O O . GLY A 1 92 ? -3.096 -0.335 -4.077 1.00 97.75 92 GLY A O 1
ATOM 720 N N . SER A 1 93 ? -1.988 1.541 -3.520 1.00 98.38 93 SER A N 1
ATOM 721 C CA . SER A 1 93 ? -2.772 1.814 -2.306 1.00 98.38 93 SER A CA 1
ATOM 722 C C . SER A 1 93 ? -4.238 2.117 -2.627 1.00 98.38 93 SER A C 1
ATOM 724 O O . SER A 1 93 ? -5.133 1.579 -1.975 1.00 98.38 93 SER A O 1
ATOM 726 N N . TYR A 1 94 ? -4.506 2.911 -3.667 1.00 98.56 94 TYR A N 1
ATOM 727 C CA . TYR A 1 94 ? -5.874 3.192 -4.112 1.00 98.56 94 TYR A CA 1
ATOM 728 C C . TYR A 1 94 ? -6.578 1.957 -4.683 1.00 98.56 94 TYR A C 1
ATOM 730 O O . TYR A 1 94 ? -7.721 1.682 -4.314 1.00 98.56 94 TYR A O 1
ATOM 738 N N . ARG A 1 95 ? -5.901 1.171 -5.530 1.00 98.38 95 ARG A N 1
ATOM 739 C CA . ARG A 1 95 ? -6.472 -0.073 -6.080 1.00 98.38 95 ARG A CA 1
ATOM 740 C C . ARG A 1 95 ? -6.803 -1.078 -4.980 1.00 98.38 95 ARG A C 1
ATOM 742 O O . ARG A 1 95 ? -7.869 -1.693 -5.008 1.00 98.38 95 ARG A O 1
ATOM 749 N N . LEU A 1 96 ? -5.920 -1.225 -3.989 1.00 98.19 96 LEU A N 1
ATOM 750 C CA . LEU A 1 96 ? -6.187 -2.096 -2.849 1.00 98.19 96 LEU A CA 1
ATOM 751 C C . LEU A 1 96 ? -7.346 -1.567 -1.997 1.00 98.19 96 LEU A C 1
ATOM 753 O O . LEU A 1 96 ? -8.208 -2.353 -1.615 1.00 98.19 96 LEU A O 1
ATOM 757 N N . GLN A 1 97 ? -7.420 -0.256 -1.738 1.00 98.56 97 GLN A N 1
ATOM 758 C CA . GLN A 1 97 ? -8.551 0.343 -1.022 1.00 98.56 97 GLN A CA 1
ATOM 759 C C . GLN A 1 97 ? -9.884 0.033 -1.717 1.00 98.56 97 GLN A C 1
ATOM 761 O O . GLN A 1 97 ? -10.830 -0.403 -1.058 1.00 98.56 97 GLN A O 1
ATOM 766 N N . GLU A 1 98 ? -9.965 0.246 -3.032 1.00 98.50 98 GLU A N 1
ATOM 767 C CA . GLU A 1 98 ? -11.166 -0.031 -3.826 1.00 98.50 98 GLU A CA 1
ATOM 768 C C . GLU A 1 98 ? -11.555 -1.510 -3.728 1.00 98.50 98 GLU A C 1
ATOM 770 O O . GLU A 1 98 ? -12.708 -1.844 -3.436 1.00 98.50 98 GLU A O 1
ATOM 775 N N . LYS A 1 99 ? -10.574 -2.406 -3.890 1.00 98.19 99 LYS A N 1
ATOM 776 C CA . LYS A 1 99 ? -10.784 -3.850 -3.795 1.00 98.19 99 LYS A CA 1
ATOM 777 C C . LYS A 1 99 ? -11.277 -4.269 -2.408 1.00 98.19 99 LYS A C 1
ATOM 779 O O . LYS A 1 99 ? -12.281 -4.974 -2.325 1.00 98.19 99 LYS A O 1
ATOM 784 N N . LEU A 1 100 ? -10.635 -3.809 -1.336 1.00 98.06 100 LEU A N 1
ATOM 785 C CA . LEU A 1 100 ? -11.029 -4.100 0.047 1.00 98.06 100 LEU A CA 1
ATOM 786 C C . LEU A 1 100 ? -12.423 -3.553 0.368 1.00 98.06 100 LEU A C 1
ATOM 788 O O . LEU A 1 100 ? -13.247 -4.269 0.932 1.00 98.06 100 LEU A O 1
ATOM 792 N N . THR A 1 101 ? -12.731 -2.336 -0.085 1.00 98.25 101 THR A N 1
ATOM 793 C CA . THR A 1 101 ? -14.068 -1.741 0.058 1.00 98.25 101 THR A CA 1
ATOM 794 C C . THR A 1 101 ? -15.125 -2.595 -0.646 1.00 98.25 101 THR A C 1
ATOM 796 O O . THR A 1 101 ? -16.178 -2.862 -0.071 1.00 98.25 101 THR A O 1
ATOM 799 N N . SER A 1 102 ? -14.844 -3.093 -1.858 1.00 98.06 102 SER A N 1
ATOM 800 C CA . SER A 1 102 ? -15.766 -3.977 -2.593 1.00 98.06 102 SER A CA 1
ATOM 801 C C . SER A 1 102 ? -16.020 -5.320 -1.895 1.00 98.06 102 SER A C 1
ATOM 803 O O . SER A 1 102 ? -17.068 -5.932 -2.093 1.00 98.06 102 SER A O 1
ATOM 805 N N . LEU A 1 103 ? -15.072 -5.760 -1.065 1.00 97.38 103 LEU A N 1
ATOM 806 C CA . LEU A 1 103 ? -15.132 -6.986 -0.271 1.00 97.38 103 LEU A CA 1
ATOM 807 C C . LEU A 1 103 ? -15.694 -6.748 1.145 1.00 97.38 103 LEU A C 1
ATOM 809 O O . LEU A 1 103 ? -15.783 -7.689 1.925 1.00 97.38 103 LEU A O 1
ATOM 813 N N . ASN A 1 104 ? -16.103 -5.516 1.474 1.00 97.00 104 ASN A N 1
ATOM 814 C CA . ASN A 1 104 ? -16.513 -5.084 2.817 1.00 97.00 104 ASN A CA 1
ATOM 815 C C . ASN A 1 104 ? -15.438 -5.277 3.904 1.0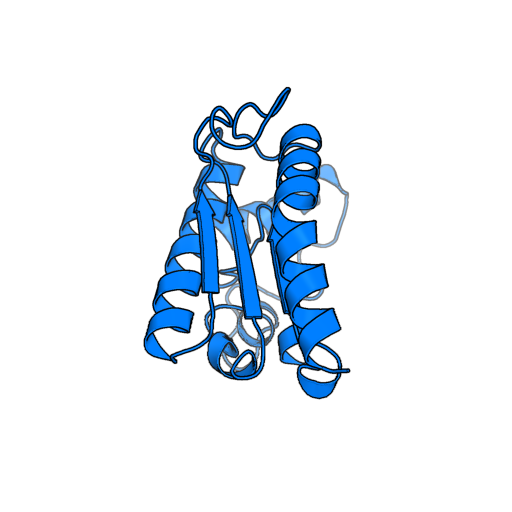0 97.00 104 ASN A C 1
ATOM 817 O O . ASN A 1 104 ? -15.770 -5.422 5.080 1.00 97.00 104 ASN A O 1
ATOM 821 N N . VAL A 1 105 ? -14.157 -5.242 3.533 1.00 95.94 105 VAL A N 1
ATOM 822 C CA . VAL A 1 105 ? -13.048 -5.249 4.494 1.00 95.94 105 VAL A CA 1
ATOM 823 C C . VAL A 1 105 ? -12.843 -3.839 5.041 1.00 95.94 105 VAL A C 1
ATOM 825 O O . VAL A 1 105 ? -12.832 -2.863 4.288 1.00 95.94 105 VAL A O 1
ATOM 828 N N . SER A 1 106 ? -12.672 -3.722 6.360 1.00 95.50 106 SER A N 1
ATOM 829 C CA . SER A 1 106 ? -12.412 -2.441 7.020 1.00 95.50 106 SER A CA 1
ATOM 830 C C . SER A 1 106 ? -11.072 -1.876 6.553 1.00 95.50 106 SER A C 1
ATOM 832 O O . SER A 1 106 ? -10.016 -2.433 6.856 1.00 95.50 106 SER A O 1
ATOM 834 N N . VAL A 1 107 ? -11.105 -0.767 5.813 1.00 97.88 107 VAL A N 1
ATOM 835 C CA . VAL A 1 107 ? -9.902 -0.128 5.274 1.00 97.88 107 VAL A CA 1
ATOM 836 C C . VAL A 1 107 ? -9.884 1.372 5.554 1.00 97.88 107 VAL A C 1
ATOM 838 O O . VAL A 1 107 ? -10.856 2.091 5.326 1.00 97.88 107 VAL A O 1
ATOM 841 N N . TYR A 1 108 ? -8.744 1.856 6.035 1.00 98.00 108 TYR A N 1
ATOM 842 C CA . TYR A 1 108 ? -8.417 3.270 6.161 1.00 98.00 108 TYR A CA 1
ATOM 843 C C . TYR A 1 108 ? -7.323 3.628 5.153 1.00 98.00 108 TYR A C 1
ATOM 845 O O . TYR A 1 108 ? -6.327 2.919 5.058 1.00 98.00 108 TYR A O 1
ATOM 853 N N . LEU A 1 109 ? -7.488 4.727 4.420 1.00 98.19 109 LEU A N 1
ATOM 854 C CA . LEU A 1 109 ? -6.453 5.279 3.546 1.00 98.19 109 LEU A CA 1
ATOM 855 C C . LEU A 1 109 ? -6.117 6.696 4.009 1.00 98.19 109 LEU A C 1
ATOM 857 O O . LEU A 1 109 ? -7.014 7.532 4.136 1.00 98.19 109 LEU A O 1
ATOM 861 N N . ASN A 1 110 ? -4.832 6.961 4.216 1.00 97.88 110 ASN A N 1
ATOM 862 C CA . ASN A 1 110 ? -4.282 8.297 4.388 1.00 97.88 110 ASN A CA 1
ATOM 863 C C . ASN A 1 110 ? -3.277 8.562 3.264 1.00 97.88 110 ASN A C 1
ATOM 865 O O . ASN A 1 110 ? -2.109 8.180 3.346 1.00 97.88 110 ASN A O 1
ATOM 869 N N . ASP A 1 111 ? -3.768 9.195 2.203 1.00 97.69 111 ASP A N 1
ATOM 870 C CA . ASP A 1 111 ? -2.907 9.823 1.212 1.00 97.69 111 ASP A CA 1
ATOM 871 C C . ASP A 1 111 ? -2.503 11.203 1.734 1.00 97.69 111 ASP A C 1
ATOM 873 O O . ASP A 1 111 ? -3.310 12.139 1.778 1.00 97.69 111 ASP A O 1
ATOM 877 N N . TYR A 1 112 ? -1.253 11.310 2.172 1.00 96.75 112 TYR A N 1
ATOM 878 C CA . TYR A 1 112 ? -0.712 12.538 2.724 1.00 96.75 112 TYR A CA 1
ATOM 879 C C . TYR A 1 112 ? -0.149 13.490 1.667 1.00 96.75 112 TYR A C 1
ATOM 881 O O . TYR A 1 112 ? 0.340 14.563 2.028 1.00 96.75 112 TYR A O 1
ATOM 889 N N . GLY A 1 113 ? -0.239 13.154 0.375 1.00 96.50 113 GLY A N 1
ATOM 890 C CA . GLY A 1 113 ? 0.178 14.005 -0.733 1.00 96.50 113 GLY A CA 1
ATOM 891 C C . GLY A 1 113 ? 1.618 14.490 -0.572 1.00 96.50 113 GLY A C 1
ATOM 892 O O . GLY A 1 113 ? 2.555 13.699 -0.552 1.00 96.50 113 GLY A O 1
ATOM 893 N N . ASN A 1 114 ? 1.788 15.801 -0.391 1.00 95.06 114 ASN A N 1
ATOM 894 C CA . ASN A 1 114 ? 3.077 16.461 -0.143 1.00 95.06 114 ASN A CA 1
ATOM 895 C C . ASN A 1 114 ? 3.525 16.457 1.338 1.00 95.06 114 ASN A C 1
ATOM 897 O O . ASN A 1 114 ? 4.365 17.263 1.735 1.00 95.06 114 ASN A O 1
ATOM 901 N N . GLY A 1 115 ? 2.917 15.619 2.179 1.00 94.31 115 GLY A N 1
ATOM 902 C CA . GLY A 1 115 ? 3.259 15.431 3.591 1.00 94.31 115 GLY A CA 1
ATOM 903 C C . GLY A 1 115 ? 2.631 16.431 4.568 1.00 94.31 115 GLY A C 1
ATOM 904 O O . GLY A 1 115 ? 2.654 16.192 5.777 1.00 94.31 115 GLY A O 1
ATOM 905 N N . GLN A 1 116 ? 1.998 17.510 4.088 1.00 90.19 116 GLN A N 1
ATOM 906 C CA . GLN A 1 116 ? 1.451 18.568 4.955 1.00 90.19 116 GLN A CA 1
ATOM 907 C C . GLN A 1 116 ? 0.356 18.089 5.920 1.00 90.19 116 GLN A C 1
ATOM 909 O O . GLN A 1 116 ? 0.143 18.721 6.955 1.00 90.19 116 GLN A O 1
ATOM 914 N N . SER A 1 117 ? -0.342 16.997 5.601 1.00 90.81 117 SER A N 1
ATOM 915 C CA . SER A 1 117 ? -1.438 16.475 6.424 1.00 90.81 117 SER A CA 1
ATOM 916 C C . SER A 1 117 ? -0.998 15.509 7.527 1.00 90.81 117 SER A C 1
ATOM 918 O O . SER A 1 117 ? -1.793 15.268 8.434 1.00 90.81 117 SER A O 1
ATOM 920 N N . ILE A 1 118 ? 0.225 14.959 7.481 1.00 92.38 118 ILE A N 1
ATOM 921 C CA . ILE A 1 118 ? 0.623 13.835 8.353 1.00 92.38 118 ILE A CA 1
ATOM 922 C C . ILE A 1 118 ? 1.671 14.183 9.412 1.00 92.38 118 ILE A C 1
ATOM 924 O O . ILE A 1 118 ? 1.761 13.495 10.427 1.00 92.38 118 ILE A O 1
ATOM 928 N N . GLY A 1 119 ? 2.429 15.271 9.243 1.00 83.12 119 GLY A N 1
ATOM 929 C CA . GLY A 1 119 ? 3.285 15.789 10.311 1.00 83.12 119 GLY A CA 1
ATOM 930 C C . GLY A 1 119 ? 4.606 16.405 9.860 1.00 83.12 119 GLY A C 1
ATOM 931 O O . GLY A 1 119 ? 4.906 16.532 8.677 1.00 83.12 119 GLY A O 1
ATOM 932 N N . TYR A 1 120 ? 5.393 16.819 10.855 1.00 77.25 120 TYR A N 1
ATOM 933 C CA . TYR A 1 120 ? 6.660 17.530 10.678 1.00 77.25 120 TYR A CA 1
ATOM 934 C C . TYR A 1 120 ? 7.713 16.649 9.981 1.00 77.25 120 TYR A C 1
ATOM 936 O O . TYR A 1 120 ? 7.827 15.468 10.298 1.00 77.25 120 TYR A O 1
ATOM 944 N N . GLU A 1 121 ? 8.478 17.243 9.058 1.00 88.75 121 GLU A N 1
ATOM 945 C CA . GLU A 1 121 ? 9.529 16.617 8.224 1.00 88.75 121 GLU A CA 1
ATOM 946 C C . GLU A 1 121 ? 9.067 15.633 7.140 1.00 88.75 121 GLU A C 1
ATOM 948 O O . GLU A 1 121 ? 9.902 15.220 6.337 1.00 88.75 121 GLU A O 1
ATOM 953 N N . CYS A 1 122 ? 7.777 15.292 7.047 1.00 95.75 122 CYS A N 1
ATOM 954 C CA . CYS A 1 122 ? 7.286 14.581 5.872 1.00 95.75 122 CYS A CA 1
ATOM 955 C C . CYS A 1 122 ? 7.085 15.561 4.715 1.00 95.75 122 CYS A C 1
ATOM 957 O O . CYS A 1 122 ? 6.331 16.527 4.827 1.00 95.75 122 CYS A O 1
ATOM 959 N N . ASP A 1 123 ? 7.754 15.293 3.601 1.00 95.88 123 ASP A N 1
ATOM 960 C CA . ASP A 1 123 ? 7.644 16.051 2.358 1.00 95.88 123 ASP A CA 1
ATOM 961 C C . ASP A 1 123 ? 6.758 15.356 1.322 1.00 95.88 123 ASP A C 1
ATOM 963 O O . ASP A 1 123 ? 6.658 15.832 0.199 1.00 95.88 123 ASP A O 1
ATOM 967 N N . GLY A 1 124 ? 6.118 14.241 1.687 1.00 96.50 124 GLY A N 1
ATOM 968 C CA . GLY A 1 124 ? 5.292 13.446 0.786 1.00 96.50 124 GLY A CA 1
ATOM 969 C C . GLY A 1 124 ? 6.050 12.396 -0.019 1.00 96.50 124 GLY A C 1
ATOM 970 O O . GLY A 1 124 ? 5.438 11.754 -0.867 1.00 96.50 124 GLY A O 1
ATOM 971 N N . GLY A 1 125 ? 7.361 12.249 0.189 1.00 96.69 125 GLY A N 1
ATOM 972 C CA . GLY A 1 125 ? 8.189 11.294 -0.540 1.00 96.69 125 GLY A CA 1
ATOM 973 C C . GLY A 1 125 ? 8.313 9.919 0.119 1.00 96.69 125 GLY A C 1
ATOM 974 O O . GLY A 1 125 ? 7.818 9.669 1.220 1.00 96.69 125 GLY A O 1
ATOM 975 N N . HIS A 1 126 ? 9.064 9.039 -0.549 1.00 96.44 126 HIS A N 1
ATOM 976 C CA . HIS A 1 126 ? 9.392 7.685 -0.091 1.00 96.44 126 HIS A CA 1
ATOM 977 C C . HIS A 1 126 ? 10.516 7.700 0.965 1.00 96.44 126 HIS A C 1
ATOM 979 O O . HIS A 1 126 ? 11.647 7.275 0.708 1.00 96.44 126 HIS A O 1
ATOM 985 N N . THR A 1 127 ? 10.245 8.299 2.130 1.00 95.56 127 THR A N 1
ATOM 986 C CA . THR A 1 127 ? 11.277 8.657 3.116 1.00 95.56 127 THR A CA 1
ATOM 987 C C . THR A 1 127 ? 10.930 8.257 4.555 1.00 95.56 127 THR A C 1
ATOM 989 O O . THR A 1 127 ? 9.771 8.195 4.968 1.00 95.56 127 THR A O 1
ATOM 992 N N . TRP A 1 128 ? 11.973 8.050 5.368 1.00 95.75 128 TRP A N 1
ATOM 993 C CA . TRP A 1 128 ? 11.847 7.715 6.792 1.00 95.75 128 TRP A CA 1
ATOM 994 C C . TRP A 1 128 ? 11.009 8.703 7.620 1.00 95.75 128 TRP A C 1
ATOM 996 O O . TRP A 1 128 ? 10.216 8.232 8.442 1.00 95.75 128 TRP A O 1
ATOM 1006 N N . PRO A 1 129 ? 11.144 10.036 7.461 1.00 96.12 129 PRO A N 1
ATOM 1007 C CA . PRO A 1 129 ? 10.280 10.984 8.160 1.00 96.12 129 PRO A CA 1
ATOM 1008 C C . PRO A 1 129 ? 8.787 10.749 7.901 1.00 96.12 129 PRO A C 1
ATOM 1010 O O . PRO A 1 129 ? 8.005 10.737 8.853 1.00 96.12 129 PRO A O 1
ATOM 1013 N N . CYS A 1 130 ? 8.400 10.472 6.652 1.00 97.19 130 CYS A N 1
ATOM 1014 C CA . CYS A 1 130 ? 7.013 10.169 6.304 1.00 97.19 130 CYS A CA 1
ATOM 1015 C C . CYS A 1 130 ? 6.526 8.860 6.937 1.00 97.19 130 CYS A C 1
ATOM 1017 O O . CYS A 1 130 ? 5.462 8.842 7.555 1.00 97.19 130 CYS A O 1
ATOM 1019 N N . TRP A 1 131 ? 7.324 7.788 6.902 1.00 96.94 131 TRP A N 1
ATOM 1020 C CA . TRP A 1 131 ? 6.944 6.519 7.541 1.00 96.94 131 TRP A CA 1
ATOM 1021 C C . TRP A 1 131 ? 6.836 6.626 9.061 1.00 96.94 131 TRP A C 1
ATOM 1023 O O . TRP A 1 131 ? 5.955 6.023 9.670 1.00 96.9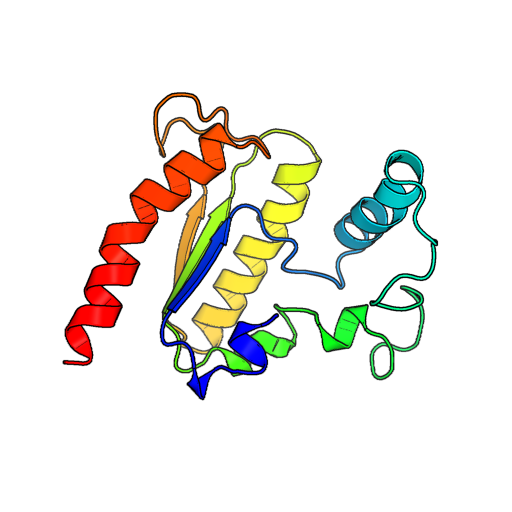4 131 TRP A O 1
ATOM 1033 N N . LYS A 1 132 ? 7.696 7.429 9.695 1.00 96.44 132 LYS A N 1
ATOM 1034 C CA . LYS A 1 132 ? 7.600 7.718 11.129 1.00 96.44 132 LYS A CA 1
ATOM 1035 C C . LYS A 1 132 ? 6.306 8.465 11.458 1.00 96.44 132 LYS A C 1
ATOM 1037 O O . LYS A 1 132 ? 5.654 8.122 12.442 1.00 96.44 132 LYS A O 1
ATOM 1042 N N . ALA A 1 133 ? 5.938 9.464 10.656 1.00 96.56 133 ALA A N 1
ATOM 1043 C CA . ALA A 1 133 ? 4.688 10.200 10.825 1.00 96.56 133 ALA A CA 1
ATOM 1044 C C . ALA A 1 133 ? 3.465 9.280 10.651 1.00 96.56 133 ALA A C 1
ATOM 1046 O O . ALA A 1 133 ? 2.586 9.262 11.511 1.00 96.56 133 ALA A O 1
ATOM 1047 N N . ALA A 1 134 ? 3.469 8.433 9.617 1.00 97.06 134 ALA A N 1
ATOM 1048 C CA . ALA A 1 134 ? 2.433 7.427 9.386 1.00 97.06 134 ALA A CA 1
ATOM 1049 C C . ALA A 1 134 ? 2.314 6.411 10.532 1.00 97.06 134 ALA A C 1
ATOM 1051 O O . ALA A 1 134 ? 1.207 6.094 10.965 1.00 97.06 134 ALA A O 1
ATOM 1052 N N . LEU A 1 135 ? 3.440 5.949 11.088 1.00 96.94 135 LEU A N 1
ATOM 1053 C CA . LEU A 1 135 ? 3.434 5.046 12.239 1.00 96.94 135 LEU A CA 1
ATOM 1054 C C . LEU A 1 135 ? 2.814 5.702 13.484 1.00 96.94 135 LEU A C 1
ATOM 1056 O O . LEU A 1 135 ? 2.054 5.058 14.206 1.00 96.94 135 LEU A O 1
ATOM 1060 N N . ILE A 1 136 ? 3.131 6.974 13.740 1.00 96.19 136 ILE A N 1
ATOM 1061 C CA . ILE A 1 136 ? 2.544 7.734 14.853 1.00 96.19 136 ILE A CA 1
ATOM 1062 C C . ILE A 1 136 ? 1.027 7.878 14.664 1.00 96.19 136 ILE A C 1
ATOM 1064 O O . ILE A 1 136 ? 0.283 7.689 15.626 1.00 96.19 136 ILE A O 1
ATOM 1068 N N . ASP A 1 137 ? 0.572 8.171 13.443 1.00 96.38 137 ASP A N 1
ATOM 1069 C CA . ASP A 1 137 ? -0.850 8.327 13.117 1.00 96.38 137 ASP A CA 1
ATOM 1070 C C . ASP A 1 137 ? -1.643 7.013 13.226 1.00 96.38 137 ASP A C 1
ATOM 1072 O O . ASP A 1 137 ? -2.762 7.001 13.742 1.00 96.38 137 ASP A O 1
ATOM 1076 N N . VAL A 1 138 ? -1.071 5.886 12.785 1.00 97.25 138 VAL A N 1
ATOM 1077 C CA . VAL A 1 138 ? -1.785 4.599 12.781 1.00 97.25 138 VAL A CA 1
ATOM 1078 C C . VAL A 1 138 ? -1.853 3.949 14.162 1.00 97.25 138 VAL A C 1
ATOM 1080 O O . VAL A 1 138 ? -2.787 3.197 14.447 1.00 97.25 138 VAL A O 1
ATOM 1083 N N . LEU A 1 139 ? -0.883 4.220 15.042 1.00 96.88 139 LEU A N 1
ATOM 1084 C CA . LEU A 1 139 ? -0.739 3.509 16.313 1.00 96.88 139 LEU A CA 1
ATOM 1085 C C . LEU A 1 139 ? -2.009 3.538 17.191 1.00 96.88 139 LEU A C 1
ATOM 1087 O O . LEU A 1 139 ? -2.386 2.477 17.695 1.00 96.88 139 LEU A O 1
ATOM 1091 N N . PRO A 1 140 ? -2.735 4.665 17.345 1.00 96.25 140 PRO A N 1
ATOM 1092 C CA . PRO A 1 140 ? -4.014 4.674 18.055 1.00 96.25 140 PRO A CA 1
ATOM 1093 C C . PRO A 1 140 ? -5.059 3.709 17.473 1.00 96.25 140 PRO A C 1
ATOM 1095 O O . PRO A 1 140 ? -5.816 3.109 18.232 1.00 96.25 140 PRO A O 1
ATOM 1098 N N . ARG A 1 141 ? -5.093 3.517 16.146 1.00 95.12 141 ARG A N 1
ATOM 1099 C CA . ARG A 1 141 ? -6.028 2.596 15.469 1.00 95.12 141 ARG A CA 1
ATOM 1100 C C . ARG A 1 141 ? -5.660 1.137 15.725 1.00 95.12 141 ARG A C 1
ATOM 1102 O O . ARG A 1 141 ? -6.541 0.324 16.002 1.00 95.12 141 ARG A O 1
ATOM 1109 N N . ILE A 1 142 ? -4.362 0.828 15.688 1.00 95.81 142 ILE A N 1
ATOM 1110 C CA . ILE A 1 142 ? -3.839 -0.498 16.044 1.00 95.81 142 ILE A CA 1
ATOM 1111 C C . ILE A 1 142 ? -4.235 -0.835 17.484 1.00 95.81 142 ILE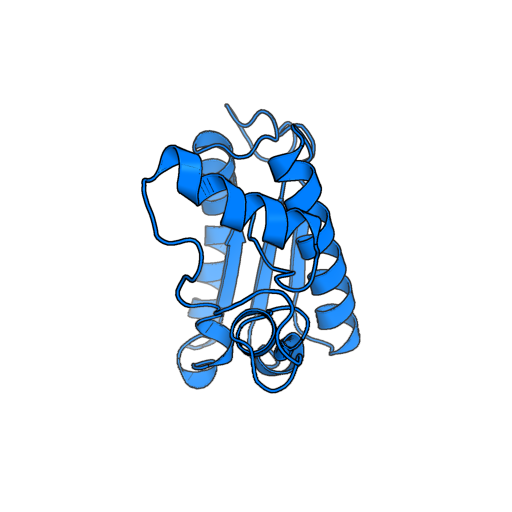 A C 1
ATOM 1113 O O . ILE A 1 142 ? -4.818 -1.886 17.739 1.00 95.81 142 ILE A O 1
ATOM 1117 N N . LEU A 1 143 ? -3.970 0.080 18.423 1.00 95.88 143 LEU A N 1
ATOM 1118 C CA . LEU A 1 143 ? -4.282 -0.118 19.839 1.00 95.88 143 LEU A CA 1
ATOM 1119 C C . LEU A 1 143 ? -5.784 -0.278 20.086 1.00 95.88 143 LEU A C 1
ATOM 1121 O O . LEU A 1 143 ? -6.170 -1.156 20.851 1.00 95.88 143 LEU A O 1
ATOM 1125 N N . ALA A 1 144 ? -6.625 0.519 19.423 1.00 94.00 144 ALA A N 1
ATOM 1126 C CA . ALA A 1 144 ? -8.075 0.398 19.543 1.00 94.00 144 ALA A CA 1
ATOM 1127 C C . ALA A 1 144 ? -8.582 -0.976 19.078 1.00 94.00 144 ALA A C 1
ATOM 1129 O O . ALA A 1 144 ? -9.432 -1.559 19.741 1.00 94.00 144 ALA A O 1
ATOM 1130 N N . THR A 1 145 ? -8.029 -1.508 17.984 1.00 92.44 145 THR A N 1
ATOM 1131 C CA . THR A 1 145 ? -8.393 -2.839 17.467 1.00 92.44 145 THR A CA 1
ATOM 1132 C C . THR A 1 145 ? -7.950 -3.935 18.439 1.00 92.44 145 THR A C 1
ATOM 1134 O O . THR A 1 145 ? -8.742 -4.790 18.813 1.00 92.44 145 THR A O 1
ATOM 1137 N N . LEU A 1 146 ? -6.711 -3.864 18.940 1.00 89.69 146 LEU A N 1
ATOM 1138 C CA . LEU A 1 146 ? -6.177 -4.834 19.906 1.00 89.69 146 LEU A CA 1
ATOM 1139 C C . LEU A 1 146 ? -6.919 -4.829 21.249 1.00 89.69 146 LEU A C 1
ATOM 1141 O O . LEU A 1 146 ? -6.992 -5.862 21.901 1.00 89.69 146 LEU A O 1
ATOM 1145 N N . GLN A 1 147 ? -7.441 -3.682 21.686 1.00 90.25 147 GLN A N 1
ATOM 1146 C CA . GLN A 1 147 ? -8.166 -3.560 22.954 1.00 90.25 147 GLN A CA 1
ATOM 1147 C C . GLN A 1 147 ? -9.615 -4.053 22.887 1.00 90.25 147 GLN A C 1
ATOM 1149 O O . GLN A 1 147 ? -10.180 -4.338 23.934 1.00 90.25 147 GLN A O 1
ATOM 1154 N N . GLN A 1 148 ? -10.220 -4.133 21.698 1.00 77.88 148 GLN A N 1
ATOM 1155 C CA . GLN A 1 148 ? -11.594 -4.627 21.522 1.00 77.88 148 GLN A CA 1
ATOM 1156 C C . GLN A 1 148 ? -11.700 -6.159 21.579 1.00 77.88 148 GLN A C 1
ATOM 1158 O O . GLN A 1 148 ? -12.794 -6.680 21.764 1.00 77.88 148 GLN A O 1
ATOM 1163 N N . GLU A 1 149 ? -10.573 -6.862 21.455 1.00 62.28 149 GLU A N 1
ATOM 1164 C CA . GLU A 1 149 ? -10.477 -8.327 21.517 1.00 62.28 149 GLU A CA 1
ATOM 1165 C C . GLU A 1 149 ? -10.242 -8.872 22.948 1.00 62.28 149 GLU A C 1
ATOM 1167 O O . GLU A 1 149 ? -10.080 -10.080 23.131 1.00 62.28 149 GLU A O 1
ATOM 1172 N N . PHE A 1 150 ? -10.220 -8.001 23.968 1.00 50.47 150 PHE A N 1
ATOM 1173 C CA . PHE A 1 150 ? -10.152 -8.355 25.398 1.00 50.47 150 PHE A CA 1
ATOM 1174 C C . PHE A 1 150 ? -11.443 -7.974 26.130 1.00 50.47 150 PHE A C 1
ATOM 1176 O O . PHE A 1 150 ? -11.790 -8.693 27.097 1.00 50.47 150 PHE A O 1
#

pLDDT: mean 90.74, std 9.22, range [50.47, 98.62]

Sequence (150 aa):
HYAEFYSHNFIYAASFSGALDLLNTDVQNGILNLRIIDDVPLVGPFGYPNAPASTNGWFAYDTITHAEELHDLSVALYTGDMGDLEHTLRDGSYRLQEKLTSLNVSVYLNDYGNGQSIGYECDGGHTWPCWKAALIDVLPRILATLQQEF

Organism: Adineta ricciae (NCBI:txid249248)

Radius of gyration: 15.91 Å; chains: 1; bounding box: 41×39×43 Å

Secondary structure (DSSP, 8-state):
-HHHHTGGG-SEEEEES----TT-HHHHHHHHHHHHHHT--SSBTTB-TTS-GGG-HHHHT-TTTTGGGGTTSEEEEEE--SSHHHHHHHHHHHHHHHHHHHTT--EEEEE-TTTTTT-TT--SSSSHHHHHHHHHHHHHHHHHHHHHT-